Protein AF-A0A0C3NFS6-F1 (afdb_monomer_lite)

Sequence (169 aa):
MGQKWPWLKRYQHAWPVEAFAKAWLEEQRRGCRTWQQHIRRQVPRSSSKTRAQTRSHIETDPKHGVPQHTSSTRDEATRSVAPTPVRETQPAQASPDKALKSVRRFLASLEPPMEDITSIFIQGGVCNTACLKALIAMTERQQRSVLERLPLTVFQVQLICNALEEHRE

Structure (mmCIF, N/CA/C/O backbone):
data_AF-A0A0C3NFS6-F1
#
_entry.id   AF-A0A0C3NFS6-F1
#
loop_
_atom_site.group_PDB
_atom_site.id
_atom_site.type_symbol
_atom_site.label_atom_id
_atom_site.label_alt_id
_atom_site.label_comp_id
_atom_site.label_asym_id
_atom_site.label_entity_id
_atom_site.label_seq_id
_atom_site.pdbx_PDB_ins_code
_atom_site.Cartn_x
_atom_site.Cartn_y
_atom_site.Cartn_z
_atom_site.occupancy
_atom_site.B_iso_or_equiv
_atom_site.auth_seq_id
_atom_site.auth_comp_id
_atom_site.auth_asym_id
_atom_site.auth_atom_id
_atom_site.pdbx_PDB_model_num
ATOM 1 N N . MET A 1 1 ? -6.817 -5.699 50.901 1.00 43.06 1 MET A N 1
ATOM 2 C CA . MET A 1 1 ? -7.260 -4.290 50.809 1.00 43.06 1 MET A CA 1
ATOM 3 C C . MET A 1 1 ? -6.363 -3.575 49.806 1.00 43.06 1 MET A C 1
ATOM 5 O O . MET A 1 1 ? -5.210 -3.322 50.117 1.00 43.06 1 MET A O 1
ATOM 9 N N . GLY A 1 2 ? -6.831 -3.370 48.572 1.00 60.72 2 GLY A N 1
ATOM 10 C CA . GLY A 1 2 ? -6.004 -2.837 47.482 1.00 60.72 2 GLY A CA 1
ATOM 11 C C . GLY A 1 2 ? -5.976 -1.311 47.482 1.00 60.72 2 GLY A C 1
ATOM 12 O O . GLY A 1 2 ? -7.012 -0.679 47.268 1.00 60.72 2 GLY A O 1
ATOM 13 N N . GLN A 1 3 ? -4.803 -0.722 47.715 1.00 60.88 3 GLN A N 1
ATOM 14 C CA . GLN A 1 3 ? -4.593 0.714 47.545 1.00 60.88 3 GLN A CA 1
ATOM 15 C C . GLN A 1 3 ? -4.792 1.084 46.069 1.00 60.88 3 GLN A C 1
ATOM 17 O O . GLN A 1 3 ? -3.999 0.729 45.201 1.00 60.88 3 GLN A O 1
ATOM 22 N N . LYS A 1 4 ? -5.889 1.792 45.783 1.00 67.19 4 LYS A N 1
ATOM 23 C CA . LYS A 1 4 ? -6.147 2.407 44.479 1.00 67.19 4 LYS A CA 1
ATOM 24 C C . LYS A 1 4 ? -5.175 3.573 44.285 1.00 67.19 4 LYS A C 1
ATOM 26 O O . LYS A 1 4 ? -5.133 4.478 45.113 1.00 67.19 4 LYS A O 1
ATOM 31 N N . TRP A 1 5 ? -4.429 3.527 43.184 1.00 78.31 5 TRP A N 1
ATOM 32 C CA . TRP A 1 5 ? -3.420 4.486 42.728 1.00 78.31 5 TRP A CA 1
ATOM 33 C C . TRP A 1 5 ? -3.799 5.960 43.001 1.00 78.31 5 TRP A C 1
ATOM 35 O O . TRP A 1 5 ? -4.626 6.527 42.282 1.00 78.31 5 TRP A O 1
ATOM 45 N N . PRO A 1 6 ? -3.212 6.613 44.024 1.00 73.06 6 PRO A N 1
ATOM 46 C CA . PRO A 1 6 ? -3.638 7.945 44.463 1.00 73.06 6 PRO A CA 1
ATOM 47 C C . PRO A 1 6 ? -3.339 9.051 43.441 1.00 73.06 6 PRO A C 1
ATOM 49 O O . PRO A 1 6 ? -4.033 10.066 43.414 1.00 73.06 6 PRO A O 1
ATOM 52 N N . TRP A 1 7 ? -2.368 8.845 42.548 1.00 76.19 7 TRP A N 1
ATOM 53 C CA . TRP A 1 7 ? -2.048 9.786 41.472 1.00 76.19 7 TRP A CA 1
ATOM 54 C C . TRP A 1 7 ? -3.095 9.797 40.348 1.00 76.19 7 TRP A C 1
ATOM 56 O O . TRP A 1 7 ? -3.244 10.811 39.669 1.00 76.19 7 TRP A O 1
ATOM 66 N N . LEU A 1 8 ? -3.882 8.728 40.192 1.00 70.50 8 LEU A N 1
ATOM 67 C CA . LEU A 1 8 ? -4.895 8.619 39.138 1.00 70.50 8 LEU A CA 1
ATOM 68 C C . LEU A 1 8 ? -6.098 9.548 39.385 1.00 70.50 8 LEU A C 1
ATOM 70 O O . LEU A 1 8 ? -6.721 10.028 38.441 1.00 70.50 8 LEU A O 1
ATOM 74 N N . LYS A 1 9 ? -6.378 9.898 40.651 1.00 68.12 9 LYS A N 1
ATOM 75 C CA . LYS A 1 9 ? -7.435 10.861 41.011 1.00 68.12 9 LYS A CA 1
ATOM 76 C C . LYS A 1 9 ? -7.167 12.272 40.483 1.00 68.12 9 LYS A C 1
ATOM 78 O O . LYS A 1 9 ? -8.114 13.004 40.225 1.00 68.12 9 LYS A O 1
ATOM 83 N N . ARG A 1 10 ? -5.897 12.644 40.268 1.00 66.88 10 ARG A N 1
ATOM 84 C CA . ARG A 1 10 ? -5.540 13.944 39.670 1.00 66.88 10 ARG A CA 1
ATOM 85 C C . ARG A 1 10 ? -5.950 14.048 38.199 1.00 66.88 10 ARG A C 1
ATOM 87 O O . ARG A 1 10 ? -6.097 15.157 37.701 1.00 66.88 10 ARG A O 1
ATOM 94 N N . TYR A 1 11 ? -6.181 12.914 37.535 1.00 68.06 11 TYR A N 1
ATOM 95 C CA . TYR A 1 11 ? -6.569 12.856 36.127 1.00 68.06 11 TYR A CA 1
ATOM 96 C C . TYR A 1 11 ? -8.052 12.561 35.898 1.00 68.06 11 TYR A C 1
ATOM 98 O O . TYR A 1 11 ? -8.518 12.664 34.770 1.00 68.06 11 TYR A O 1
ATOM 106 N N . GLN A 1 12 ? -8.822 12.279 36.952 1.00 63.44 12 GLN A N 1
ATOM 107 C CA . GLN A 1 12 ? -10.257 11.983 36.848 1.00 63.44 12 GLN A CA 1
ATOM 108 C C . GLN A 1 12 ? -11.084 13.175 36.320 1.00 63.44 12 GLN A C 1
ATOM 110 O O . GLN A 1 12 ? -12.178 12.988 35.797 1.00 63.44 12 GLN A O 1
ATOM 115 N N . HIS A 1 13 ? -10.525 14.387 36.404 1.00 60.62 13 HIS A N 1
ATOM 116 C CA . HIS A 1 13 ? -11.054 15.615 35.804 1.00 60.62 13 HIS A CA 1
ATOM 117 C C . HIS A 1 13 ? -10.015 16.344 34.941 1.00 60.62 13 HIS A C 1
ATOM 119 O O . HIS A 1 13 ? -10.244 17.486 34.546 1.00 60.62 13 HIS A O 1
ATOM 125 N N . ALA A 1 14 ? -8.871 15.712 34.644 1.00 57.62 14 ALA A N 1
ATOM 126 C CA . ALA A 1 14 ? -7.921 16.282 33.702 1.00 57.62 14 ALA A CA 1
ATOM 127 C C . ALA A 1 14 ? -8.537 16.172 32.307 1.00 57.62 14 ALA A C 1
ATOM 129 O O . ALA A 1 14 ? -8.519 15.133 31.651 1.00 57.62 14 ALA A O 1
ATOM 130 N N . TRP A 1 15 ? -9.105 17.296 31.899 1.00 62.19 15 TRP A N 1
ATOM 131 C CA . TRP A 1 15 ? -9.704 17.589 30.610 1.00 62.19 15 TRP A CA 1
ATOM 132 C C . TRP A 1 15 ? -8.639 17.907 29.536 1.00 62.19 15 TRP A C 1
ATOM 134 O O . TRP A 1 15 ? -8.508 19.052 29.110 1.00 62.19 15 TRP A O 1
ATOM 144 N N . PRO A 1 16 ? -7.877 16.909 29.053 1.00 66.19 16 PRO A N 1
ATOM 145 C CA . PRO A 1 16 ? -7.508 16.936 27.638 1.00 66.19 16 PRO A CA 1
ATOM 146 C C . PRO A 1 16 ? -8.032 15.730 26.868 1.00 66.19 16 PRO A C 1
ATOM 148 O O . PRO A 1 16 ? -8.282 15.866 25.682 1.00 66.19 16 PRO A O 1
ATOM 151 N N . VAL A 1 17 ? -8.244 14.569 27.494 1.00 65.31 17 VAL A N 1
ATOM 152 C CA . VAL A 1 17 ? -8.528 13.338 26.731 1.00 65.31 17 VAL A CA 1
ATOM 153 C C . VAL A 1 17 ? -9.927 13.359 26.121 1.00 65.31 17 VAL A C 1
ATOM 155 O O . VAL A 1 17 ? -10.073 13.078 24.938 1.00 65.31 17 VAL A O 1
ATOM 158 N N . GLU A 1 18 ? -10.957 13.755 26.876 1.00 70.38 18 GLU A N 1
ATOM 159 C CA . GLU A 1 18 ? -12.315 13.850 26.322 1.00 70.38 18 GLU A CA 1
ATOM 160 C C . GLU A 1 18 ? -12.453 14.978 25.298 1.00 70.38 18 GLU A C 1
ATOM 162 O O . GLU A 1 18 ? -13.108 14.798 24.273 1.00 70.38 18 GLU A O 1
ATOM 167 N N . ALA A 1 19 ? -11.839 16.136 25.559 1.00 78.38 19 ALA A N 1
ATOM 168 C CA . ALA A 1 19 ? -11.853 17.266 24.635 1.00 78.38 19 ALA A CA 1
ATOM 169 C C . ALA A 1 19 ? -11.102 16.924 23.341 1.00 78.38 19 ALA A C 1
ATOM 171 O O . ALA A 1 19 ? -11.609 17.185 22.253 1.00 78.38 19 ALA A O 1
ATOM 172 N N . PHE A 1 20 ? -9.949 16.262 23.453 1.00 80.12 20 PHE A N 1
ATOM 173 C CA . PHE A 1 20 ? -9.175 15.776 22.317 1.00 80.12 20 PHE A CA 1
ATOM 174 C C . PHE A 1 20 ? -9.928 14.693 21.543 1.00 80.12 20 PHE A C 1
ATOM 176 O O . PHE A 1 20 ? -10.019 14.778 20.326 1.00 80.12 20 PHE A O 1
ATOM 183 N N . ALA A 1 21 ? -10.539 13.719 22.223 1.00 77.75 21 ALA A N 1
ATOM 184 C CA . ALA A 1 21 ? -11.334 12.678 21.573 1.00 77.75 21 ALA A CA 1
ATOM 185 C C . ALA A 1 21 ? -12.555 13.261 20.841 1.00 77.75 21 ALA A C 1
ATOM 187 O O . ALA A 1 21 ? -12.847 12.860 19.715 1.00 77.75 21 ALA A O 1
ATOM 188 N N . LYS A 1 22 ? -13.245 14.241 21.442 1.00 84.12 22 LYS A N 1
ATOM 189 C CA . LYS A 1 22 ? -14.360 14.959 20.803 1.00 84.12 22 LYS A CA 1
ATOM 190 C C . LYS A 1 22 ? -13.889 15.774 19.597 1.00 84.12 22 LYS A C 1
ATOM 192 O O . LYS A 1 22 ? -14.486 15.644 18.533 1.00 84.12 22 LYS A O 1
ATOM 197 N N . ALA A 1 23 ? -12.806 16.541 19.733 1.00 85.06 23 ALA A N 1
ATOM 198 C CA . ALA A 1 23 ? -12.227 17.321 18.637 1.00 85.06 23 ALA A CA 1
ATOM 199 C C . ALA A 1 23 ? -11.762 16.420 17.482 1.00 85.06 23 ALA A C 1
ATOM 201 O O . ALA A 1 23 ? -12.072 16.682 16.323 1.00 85.06 23 ALA A O 1
ATOM 202 N N . TRP A 1 24 ? -11.101 15.306 17.795 1.00 83.44 24 TRP A N 1
ATOM 203 C CA . TRP A 1 24 ? -10.663 14.324 16.808 1.00 83.44 24 TRP A CA 1
ATOM 204 C C . TRP A 1 24 ? -11.850 13.681 16.074 1.00 83.44 24 TRP A C 1
ATOM 206 O O . TRP A 1 24 ? -11.841 13.588 14.848 1.00 83.44 24 TRP A O 1
ATOM 216 N N . LEU A 1 25 ? -12.918 13.306 16.789 1.00 85.69 25 LEU A N 1
ATOM 217 C CA . LEU A 1 25 ? -14.145 12.786 16.173 1.00 85.69 25 LEU A CA 1
ATOM 218 C C . LEU A 1 25 ? -14.863 13.829 15.298 1.00 85.69 25 LEU A C 1
ATOM 220 O O . LEU A 1 25 ? -15.447 13.469 14.272 1.00 85.69 25 LEU A O 1
ATOM 224 N N . GLU A 1 26 ? -14.841 15.109 15.671 1.00 86.56 26 GLU A N 1
ATOM 225 C CA . GLU A 1 26 ? -15.383 16.189 14.839 1.00 86.56 26 GLU A CA 1
ATOM 226 C C . GLU A 1 26 ? -14.563 16.417 13.566 1.00 86.56 26 GLU A C 1
ATOM 228 O O . GLU A 1 26 ? -15.153 16.572 12.494 1.00 86.56 26 GLU A O 1
ATOM 233 N N . GLU A 1 27 ? -13.233 16.365 13.649 1.00 81.69 27 GLU A N 1
ATOM 234 C CA . GLU A 1 27 ? -12.325 16.461 12.499 1.00 81.69 27 GLU A CA 1
ATOM 235 C C . GLU A 1 27 ? -12.582 15.322 11.496 1.00 81.69 27 GLU A C 1
ATOM 237 O O . GLU A 1 27 ? -12.792 15.557 10.302 1.00 81.69 27 GLU A O 1
ATOM 242 N N . GLN A 1 28 ? -12.713 14.084 11.989 1.00 76.69 28 GLN A N 1
ATOM 243 C CA . GLN A 1 28 ? -13.059 12.920 11.161 1.00 76.69 28 GLN A CA 1
ATOM 244 C C . GLN A 1 28 ? -14.426 13.083 10.471 1.00 76.69 28 GLN A C 1
ATOM 246 O O . GLN A 1 28 ? -14.592 12.764 9.291 1.00 76.69 28 GLN A O 1
ATOM 251 N N . ARG A 1 29 ? -15.424 13.649 11.165 1.00 77.75 29 ARG A N 1
ATOM 252 C CA . ARG A 1 29 ? -16.743 13.933 10.568 1.00 77.75 29 ARG A CA 1
ATOM 253 C C . ARG A 1 29 ? -16.691 15.021 9.494 1.00 77.75 29 ARG A C 1
ATOM 255 O O . ARG A 1 29 ? -17.493 14.959 8.558 1.00 77.75 29 ARG A O 1
ATOM 262 N N . ARG A 1 30 ? -15.793 16.007 9.609 1.00 75.00 30 ARG A N 1
ATOM 263 C CA . ARG A 1 30 ? -15.601 17.055 8.591 1.00 75.00 30 ARG A CA 1
ATOM 264 C C . ARG A 1 30 ? -14.984 16.476 7.315 1.00 75.00 30 ARG A C 1
ATOM 266 O O . ARG A 1 30 ? -15.513 16.746 6.237 1.00 75.00 30 ARG A O 1
ATOM 273 N N . GLY A 1 31 ? -13.974 15.610 7.437 1.00 62.91 31 GLY A N 1
ATOM 274 C CA . GLY A 1 31 ? -13.336 14.933 6.298 1.00 62.91 31 GLY A CA 1
ATOM 275 C C . GLY A 1 31 ? -14.261 13.975 5.529 1.00 62.91 31 GLY A C 1
ATOM 276 O O . GLY A 1 31 ? -14.245 13.930 4.299 1.00 62.91 31 GLY A O 1
ATOM 277 N N . CYS A 1 32 ? -15.155 13.261 6.220 1.00 57.22 32 CYS A N 1
ATOM 278 C CA . CYS A 1 32 ? -16.088 12.338 5.560 1.00 57.22 32 CYS A CA 1
ATOM 279 C C . CYS A 1 32 ? -17.161 13.040 4.704 1.00 57.22 32 CYS A C 1
ATOM 281 O O . CYS A 1 32 ? -17.622 12.472 3.709 1.00 57.22 32 CYS A O 1
ATOM 283 N N . ARG A 1 33 ? -17.568 14.275 5.041 1.00 58.66 33 ARG A N 1
ATOM 284 C CA . ARG A 1 33 ? -18.580 15.009 4.253 1.00 58.66 33 ARG A CA 1
ATOM 285 C C . ARG A 1 33 ? -18.039 15.474 2.905 1.00 58.66 33 ARG A C 1
ATOM 287 O O . ARG A 1 33 ? -18.767 15.419 1.915 1.00 58.66 33 ARG A O 1
ATOM 294 N N . THR A 1 34 ? -16.781 15.904 2.846 1.00 59.16 34 THR A N 1
ATOM 295 C CA . THR A 1 34 ? -16.132 16.316 1.593 1.00 59.16 34 THR A CA 1
ATOM 296 C C . THR A 1 34 ? -15.850 15.118 0.688 1.00 59.16 34 THR A C 1
ATOM 298 O O . THR A 1 34 ? -16.079 15.206 -0.519 1.00 59.16 34 THR A O 1
ATOM 301 N N . TRP A 1 35 ? -15.473 13.966 1.249 1.00 55.56 35 TRP A N 1
ATOM 302 C CA . TRP A 1 35 ? -15.217 12.759 0.455 1.00 55.56 35 TRP A CA 1
ATOM 303 C C . TRP A 1 35 ? -16.496 12.154 -0.158 1.00 55.56 35 TRP A C 1
ATOM 305 O O . TRP A 1 35 ? -16.527 11.843 -1.351 1.00 55.56 35 TRP A O 1
ATOM 315 N N . GLN A 1 36 ? -17.610 12.098 0.590 1.00 59.69 36 GLN A N 1
ATOM 316 C CA . GLN A 1 36 ? -18.906 11.652 0.044 1.00 59.69 36 GLN A CA 1
ATOM 317 C C . GLN A 1 36 ? -19.438 12.566 -1.074 1.00 59.69 36 GLN A C 1
ATOM 319 O O . GLN A 1 36 ? -20.083 12.086 -2.012 1.00 59.69 36 GLN A O 1
ATOM 324 N N . GLN A 1 37 ? -19.160 13.874 -1.017 1.00 62.25 37 GLN A N 1
ATOM 325 C CA . GLN A 1 37 ? -19.502 14.792 -2.108 1.00 62.25 37 GLN A CA 1
ATOM 326 C C . GLN A 1 37 ? -18.659 14.539 -3.364 1.00 62.25 37 GLN A C 1
ATOM 328 O O . GLN A 1 37 ? -19.182 14.661 -4.474 1.00 62.25 37 GLN A O 1
ATOM 333 N N . HIS A 1 38 ? -17.394 14.139 -3.210 1.00 56.88 38 HIS A N 1
ATOM 334 C CA . HIS A 1 38 ? -16.525 13.817 -4.340 1.00 56.88 38 HIS A CA 1
ATOM 335 C C . HIS A 1 38 ? -16.956 12.531 -5.059 1.00 56.88 38 HIS A C 1
ATOM 337 O O . HIS A 1 38 ? -17.022 12.521 -6.289 1.00 56.88 38 HIS A O 1
ATOM 343 N N . ILE A 1 39 ? -17.358 11.491 -4.315 1.00 58.16 39 ILE A N 1
ATOM 344 C CA . ILE A 1 39 ? -17.919 10.261 -4.905 1.00 58.16 39 ILE A CA 1
ATOM 345 C C . ILE A 1 39 ? -19.236 10.547 -5.630 1.00 58.16 39 ILE A C 1
ATOM 347 O O . ILE A 1 39 ? -19.428 10.112 -6.765 1.00 58.16 39 ILE A O 1
ATOM 351 N N . ARG A 1 40 ? -20.143 11.332 -5.030 1.00 58.19 40 ARG A N 1
ATOM 352 C CA . ARG A 1 40 ? -21.424 11.675 -5.674 1.00 58.19 40 ARG A CA 1
ATOM 353 C C . ARG A 1 40 ? -21.271 12.482 -6.964 1.00 58.19 40 ARG A C 1
ATOM 355 O O . ARG A 1 40 ? -22.173 12.432 -7.793 1.00 58.19 40 ARG A O 1
ATOM 362 N N . ARG A 1 41 ? -20.167 13.214 -7.148 1.00 56.34 41 ARG A N 1
ATOM 363 C CA . ARG A 1 41 ? -19.886 13.945 -8.395 1.00 56.34 41 ARG A CA 1
ATOM 364 C C . ARG A 1 41 ? -19.355 13.054 -9.520 1.00 56.34 41 ARG A C 1
ATOM 366 O O . ARG A 1 41 ? -19.468 13.455 -10.672 1.00 56.34 41 ARG A O 1
ATOM 373 N N . GLN A 1 42 ? -18.806 11.879 -9.209 1.00 52.84 42 GLN A N 1
ATOM 374 C CA . GLN A 1 42 ? -18.239 10.973 -10.214 1.00 52.84 42 GLN A CA 1
ATOM 375 C C . GLN A 1 42 ? -19.155 9.824 -10.631 1.00 52.84 42 GLN A C 1
ATOM 377 O O . GLN A 1 42 ? -18.843 9.144 -11.602 1.00 52.84 42 GLN A O 1
ATOM 382 N N . VAL A 1 43 ? -20.300 9.621 -9.976 1.00 50.19 43 VAL A N 1
ATOM 383 C CA . VAL A 1 43 ? -21.339 8.760 -10.549 1.00 50.19 43 VAL A CA 1
ATOM 384 C C . VAL A 1 43 ? -22.046 9.582 -11.629 1.00 50.19 43 VAL A C 1
ATOM 386 O O . VAL A 1 43 ? -22.762 10.524 -11.272 1.00 50.19 43 VAL A O 1
ATOM 389 N N . PRO A 1 44 ? -21.875 9.289 -12.935 1.00 55.06 44 PRO A N 1
ATOM 390 C CA . PRO A 1 44 ? -22.728 9.880 -13.947 1.00 55.06 44 PRO A CA 1
ATOM 391 C C . PRO A 1 44 ? -24.156 9.521 -13.561 1.00 55.06 44 PRO A C 1
ATOM 393 O O . PRO A 1 44 ? -24.538 8.352 -13.557 1.00 55.06 44 PRO A O 1
ATOM 396 N N . ARG A 1 45 ? -24.926 10.538 -13.161 1.00 52.84 45 ARG A N 1
ATOM 397 C CA . ARG A 1 45 ? -26.374 10.443 -13.021 1.00 52.84 45 ARG A CA 1
ATOM 398 C C . ARG A 1 45 ? -26.867 9.863 -14.338 1.00 52.84 45 ARG A C 1
ATOM 400 O O . ARG A 1 45 ? -26.918 10.578 -15.338 1.00 52.84 45 ARG A O 1
ATOM 407 N N . SER A 1 46 ? -27.188 8.570 -14.340 1.00 58.31 46 SER A N 1
ATOM 408 C CA . SER A 1 46 ? -28.006 7.984 -15.381 1.00 58.31 46 SER A CA 1
ATOM 409 C C . SER A 1 46 ? -29.243 8.865 -15.429 1.00 58.31 46 SER A C 1
ATOM 411 O O . SER A 1 46 ? -29.973 9.032 -14.450 1.00 58.31 46 SER A O 1
ATOM 413 N N . SER A 1 47 ? -29.365 9.589 -16.533 1.00 57.94 47 SER A N 1
ATOM 414 C CA . SER A 1 47 ? -30.464 10.498 -16.774 1.00 57.94 47 SER A CA 1
ATOM 415 C C . SER A 1 47 ? -31.695 9.638 -17.009 1.00 57.94 47 SER A C 1
ATOM 417 O O . SER A 1 47 ? -32.094 9.372 -18.139 1.00 57.94 47 SER A O 1
ATOM 419 N N . SER A 1 48 ? -32.304 9.180 -15.917 1.00 55.78 48 SER A N 1
ATOM 420 C CA . SER A 1 48 ? -33.679 8.714 -15.913 1.00 55.78 48 SER A CA 1
ATOM 421 C C . SER A 1 48 ? -34.533 9.914 -16.303 1.00 55.78 48 SER A C 1
ATOM 423 O O . SER A 1 48 ? -34.947 10.718 -15.469 1.00 55.78 48 SER A O 1
ATOM 425 N N . LYS A 1 49 ? -34.719 10.075 -17.615 1.00 52.09 49 LYS A N 1
ATOM 426 C CA . LYS A 1 49 ? -35.718 10.936 -18.237 1.00 52.09 49 LYS A CA 1
ATOM 427 C C . LYS A 1 49 ? -37.096 10.407 -17.844 1.00 52.09 49 LYS A C 1
ATOM 429 O O . LYS A 1 49 ? -37.792 9.804 -18.652 1.00 52.09 49 LYS A O 1
ATOM 434 N N . THR A 1 50 ? -37.514 10.661 -16.611 1.00 52.84 50 THR A N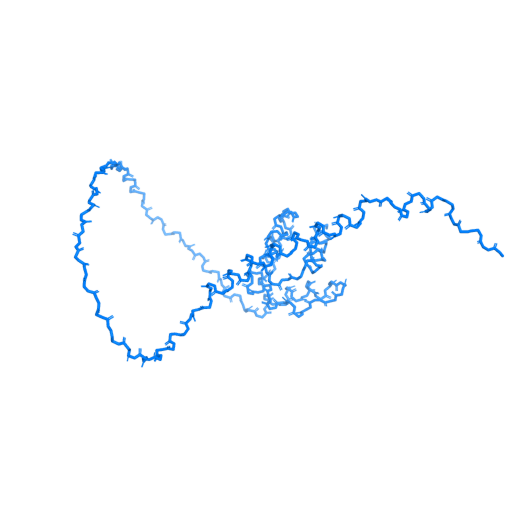 1
ATOM 435 C CA . THR A 1 50 ? -38.935 10.659 -16.278 1.00 52.84 50 THR A CA 1
ATOM 436 C C . THR A 1 50 ? -39.466 12.017 -16.705 1.00 52.84 50 THR A C 1
ATOM 438 O O . THR A 1 50 ? -39.360 13.018 -16.002 1.00 52.84 50 THR A O 1
ATOM 441 N N . ARG A 1 51 ? -39.951 12.043 -17.946 1.00 50.66 51 ARG A N 1
ATOM 442 C CA . ARG A 1 51 ? -40.677 13.136 -18.589 1.00 50.66 51 ARG A CA 1
ATOM 443 C C . ARG A 1 51 ? -41.975 13.390 -17.811 1.00 50.66 51 ARG A C 1
ATOM 445 O O . ARG A 1 51 ? -43.023 12.886 -18.188 1.00 50.66 51 ARG A O 1
ATOM 452 N N . ALA A 1 52 ? -41.901 14.149 -16.720 1.00 50.44 52 ALA A N 1
ATOM 453 C CA . ALA A 1 52 ? -43.063 14.779 -16.104 1.00 50.44 52 ALA A CA 1
ATOM 454 C C . ALA A 1 52 ? -43.189 16.187 -16.691 1.00 50.44 52 ALA A C 1
ATOM 456 O O . ALA A 1 52 ? -42.437 17.107 -16.378 1.00 50.44 52 ALA A O 1
ATOM 457 N N . GLN A 1 53 ? -44.096 16.286 -17.650 1.00 56.00 53 GLN A N 1
ATOM 458 C CA . GLN A 1 53 ? -44.457 17.486 -18.374 1.00 56.00 53 GLN A CA 1
ATOM 459 C C . GLN A 1 53 ? -45.443 18.271 -17.503 1.00 56.00 53 GLN A C 1
ATOM 461 O O . GLN A 1 53 ? -46.625 17.945 -17.483 1.00 56.00 53 GLN A O 1
ATOM 466 N N . THR A 1 54 ? -44.968 19.298 -16.795 1.00 55.16 54 THR A N 1
ATOM 467 C CA . THR A 1 54 ? -45.852 20.280 -16.151 1.00 55.16 54 THR A CA 1
ATOM 468 C C . THR A 1 54 ? -45.476 21.678 -16.613 1.00 55.16 54 THR A C 1
ATOM 470 O O . THR A 1 54 ? -44.314 22.068 -16.671 1.00 55.16 54 THR A O 1
ATOM 473 N N . ARG A 1 55 ? -46.521 22.370 -17.045 1.00 56.03 55 ARG A N 1
ATOM 474 C CA . ARG A 1 55 ? -46.591 23.518 -17.935 1.00 56.03 55 ARG A CA 1
ATOM 475 C C . ARG A 1 55 ? -46.911 24.758 -17.099 1.00 56.03 55 ARG A C 1
ATOM 477 O O . ARG A 1 55 ? -47.966 24.774 -16.482 1.00 56.03 55 ARG A O 1
ATOM 484 N N . SER A 1 56 ? -46.046 25.768 -17.131 1.00 59.12 56 SER A N 1
ATOM 485 C CA . SER A 1 56 ? -46.339 27.194 -16.861 1.00 59.12 56 SER A CA 1
ATOM 486 C C . SER A 1 56 ? -45.013 27.952 -17.014 1.00 59.12 56 SER A C 1
ATOM 488 O O . SER A 1 56 ? -44.123 27.793 -16.187 1.00 59.12 56 SER A O 1
ATOM 490 N N . HIS A 1 57 ? -44.697 28.557 -18.159 1.00 48.81 57 HIS A N 1
ATOM 491 C CA . HIS A 1 57 ? -45.199 29.860 -18.611 1.00 48.81 57 HIS A CA 1
ATOM 492 C C . HIS A 1 57 ? -45.159 30.909 -17.495 1.00 48.81 57 HIS A C 1
ATOM 494 O O . HIS A 1 57 ? -46.147 31.049 -16.789 1.00 48.81 57 HIS A O 1
ATOM 500 N N . ILE A 1 58 ? -44.031 31.613 -17.360 1.00 58.72 58 ILE A N 1
ATOM 501 C CA . ILE A 1 58 ? -43.965 33.069 -17.174 1.00 58.72 58 ILE A CA 1
ATOM 502 C C . ILE A 1 58 ? -42.706 33.539 -17.911 1.00 58.72 58 ILE A C 1
ATOM 504 O O . ILE A 1 58 ? -41.607 33.014 -17.738 1.00 58.72 58 ILE A O 1
ATOM 508 N N . GLU A 1 59 ? -42.962 34.490 -18.784 1.00 52.91 59 GLU A N 1
ATOM 509 C CA . GLU A 1 59 ? -42.098 35.232 -19.678 1.00 52.91 59 GLU A CA 1
ATOM 510 C C . GLU A 1 59 ? -41.618 36.484 -18.932 1.00 52.91 59 GLU A C 1
ATOM 512 O O . GLU A 1 59 ? -42.449 37.210 -18.391 1.00 52.91 59 GLU A O 1
ATOM 517 N N . THR A 1 60 ? -40.309 36.738 -18.888 1.00 54.94 60 THR A N 1
ATOM 518 C CA . THR A 1 60 ? -39.761 38.095 -18.745 1.00 54.94 60 THR A CA 1
ATOM 519 C C . THR A 1 60 ? -38.363 38.183 -19.364 1.00 54.94 60 THR A C 1
ATOM 521 O O . THR A 1 60 ? -37.505 37.321 -19.187 1.00 54.94 60 THR A O 1
ATOM 524 N N . ASP A 1 61 ? -38.226 39.257 -20.132 1.00 53.03 61 ASP A N 1
ATOM 525 C CA . ASP A 1 61 ? -37.252 39.627 -21.163 1.00 53.03 61 ASP A CA 1
ATOM 526 C C . ASP A 1 61 ? -35.911 40.190 -20.594 1.00 53.03 61 ASP A C 1
ATOM 528 O O . ASP A 1 61 ? -35.749 40.244 -19.370 1.00 53.03 61 ASP A O 1
ATOM 532 N N . PRO A 1 62 ? -34.911 40.619 -21.407 1.00 63.91 62 PRO A N 1
ATOM 533 C CA . PRO A 1 62 ? -33.492 40.447 -21.116 1.00 63.91 62 PRO A CA 1
ATOM 534 C C . PRO A 1 62 ? -32.799 41.798 -20.858 1.00 63.91 62 PRO A C 1
ATOM 536 O O . PRO A 1 62 ? -33.182 42.832 -21.400 1.00 63.91 62 PRO A O 1
ATOM 539 N N . LYS A 1 63 ? -31.697 41.831 -20.101 1.00 54.91 63 LYS A N 1
ATOM 540 C CA . LYS A 1 63 ? -30.786 42.991 -20.141 1.00 54.91 63 LYS A CA 1
ATOM 541 C C . LYS A 1 63 ? -29.317 42.585 -20.089 1.00 54.91 63 LYS A C 1
ATOM 543 O O . LYS A 1 63 ? -28.837 42.021 -19.117 1.00 54.91 63 LYS A O 1
ATOM 548 N N . HIS A 1 64 ? -28.678 42.900 -21.215 1.00 45.75 64 HIS A N 1
ATOM 549 C CA . HIS A 1 64 ? -27.308 43.347 -21.463 1.00 45.75 64 HIS A CA 1
ATOM 550 C C . HIS A 1 64 ? -26.242 43.223 -20.365 1.00 45.75 64 HIS A C 1
ATOM 552 O O . HIS A 1 64 ? -26.383 43.752 -19.267 1.00 45.75 64 HIS A O 1
ATOM 558 N N . GLY A 1 65 ? -25.084 42.696 -20.775 1.00 48.72 65 GLY A N 1
ATOM 559 C CA . GLY A 1 65 ? -23.816 42.852 -20.068 1.00 48.72 65 GLY A CA 1
ATOM 560 C C . GLY A 1 65 ? -22.648 42.192 -20.800 1.00 48.72 65 GLY A C 1
ATOM 561 O O . GLY A 1 65 ? -22.181 41.138 -20.390 1.00 48.72 65 GLY A O 1
ATOM 562 N N . VAL A 1 66 ? -22.202 42.805 -21.899 1.00 54.75 66 VAL A N 1
ATOM 563 C CA . VAL A 1 66 ? -20.900 42.550 -22.546 1.00 54.75 66 VAL A CA 1
ATOM 564 C C . VAL A 1 66 ? -19.787 43.080 -21.631 1.00 54.75 66 VAL A C 1
ATOM 566 O O . VAL A 1 66 ? -19.956 44.154 -21.053 1.00 54.75 66 VAL A O 1
ATOM 569 N N . PRO A 1 67 ? -18.645 42.382 -21.516 1.00 57.44 67 PRO A N 1
ATOM 570 C CA . PRO A 1 67 ? -17.382 43.083 -21.777 1.00 57.44 67 PRO A CA 1
ATOM 571 C C . PRO A 1 67 ? -16.454 42.326 -22.740 1.00 57.44 67 PRO A C 1
ATOM 573 O O . PRO A 1 67 ? -16.141 41.150 -22.562 1.00 57.44 67 PRO A O 1
ATOM 576 N N . GLN A 1 68 ? -16.005 43.069 -23.751 1.00 51.69 68 GLN A N 1
ATOM 577 C CA . GLN A 1 68 ? -14.835 42.815 -24.590 1.00 51.69 68 GLN A CA 1
ATOM 578 C C . GLN A 1 68 ? -13.540 43.258 -23.873 1.00 51.69 68 GLN A C 1
ATOM 580 O O . GLN A 1 68 ? -13.615 43.938 -22.852 1.00 51.69 68 GLN A O 1
ATOM 585 N N . HIS A 1 69 ? -12.399 42.980 -24.528 1.00 43.06 69 HIS A N 1
ATOM 586 C CA . HIS A 1 69 ? -11.016 43.463 -24.300 1.00 43.06 69 HIS A CA 1
ATOM 587 C C . HIS A 1 69 ? -10.148 42.565 -23.387 1.00 43.06 69 HIS A C 1
ATOM 589 O O . HIS A 1 69 ? -10.600 42.139 -22.337 1.00 43.06 69 HIS A O 1
ATOM 595 N N . THR A 1 70 ? -8.897 42.193 -23.703 1.00 51.50 70 THR A N 1
ATOM 596 C CA . THR A 1 70 ? -7.932 42.657 -24.726 1.00 51.50 70 THR A CA 1
ATOM 597 C C . THR A 1 70 ? -6.741 41.682 -24.826 1.00 51.50 70 THR A C 1
ATOM 599 O O . THR A 1 70 ? -6.189 41.305 -23.803 1.00 51.50 70 THR A O 1
ATOM 602 N N . SER A 1 71 ? -6.379 41.321 -26.065 1.00 52.22 71 SER A N 1
ATOM 603 C CA . SER A 1 71 ? -5.035 41.239 -26.693 1.00 52.22 71 SER A CA 1
ATOM 604 C C . SER A 1 71 ? -3.763 40.725 -25.981 1.00 52.22 71 SER A C 1
ATOM 606 O O . SER A 1 71 ? -3.462 41.086 -24.853 1.00 52.22 71 SER A O 1
ATOM 608 N N . SER A 1 72 ? -2.905 40.141 -26.841 1.00 46.97 72 SER A N 1
ATOM 609 C CA . SER A 1 72 ? -1.425 40.093 -26.790 1.00 46.97 72 SER A CA 1
ATOM 610 C C . SER A 1 72 ? -0.815 39.033 -25.860 1.00 46.97 72 SER A C 1
ATOM 612 O O . SER A 1 72 ? -1.237 38.893 -24.726 1.00 46.97 72 SER A O 1
ATOM 614 N N . THR A 1 73 ? 0.166 38.215 -26.255 1.00 48.06 73 THR A N 1
ATOM 615 C CA . THR A 1 73 ? 1.263 38.469 -27.199 1.00 48.06 73 THR A CA 1
ATOM 616 C C . THR A 1 73 ? 1.728 37.158 -27.838 1.00 48.06 73 THR A C 1
ATOM 618 O O . THR A 1 73 ? 1.744 36.100 -27.211 1.00 48.06 73 THR A O 1
ATOM 621 N N . ARG A 1 74 ? 2.096 37.265 -29.111 1.00 53.75 74 ARG A N 1
ATOM 622 C CA . ARG A 1 74 ? 2.749 36.269 -29.954 1.00 53.75 74 ARG A CA 1
ATOM 623 C C . ARG A 1 74 ? 4.259 36.509 -29.886 1.00 53.75 74 ARG A C 1
ATOM 625 O O . ARG A 1 74 ? 4.671 37.606 -30.226 1.00 53.75 74 ARG A O 1
ATOM 632 N N . ASP A 1 75 ? 5.023 35.485 -29.523 1.00 53.38 75 ASP A N 1
ATOM 633 C CA . ASP A 1 75 ? 6.449 35.292 -29.837 1.00 53.38 75 ASP A CA 1
ATOM 634 C C . ASP A 1 75 ? 6.614 33.763 -29.948 1.00 53.38 75 ASP A C 1
ATOM 636 O O . ASP A 1 75 ? 6.432 33.041 -28.973 1.00 53.38 75 ASP A O 1
ATOM 640 N N . GLU A 1 76 ? 6.638 33.135 -31.125 1.00 54.69 76 GLU A N 1
ATOM 641 C CA . GLU A 1 76 ? 7.621 33.225 -32.214 1.00 54.69 76 GLU A CA 1
ATOM 642 C C . GLU A 1 76 ? 9.055 32.901 -31.754 1.00 54.69 76 GLU A C 1
ATOM 644 O O . GLU A 1 76 ? 9.921 33.757 -31.636 1.00 54.69 76 GLU A O 1
ATOM 649 N N . ALA A 1 77 ? 9.315 31.609 -31.542 1.00 53.47 77 ALA A N 1
ATOM 650 C CA . ALA A 1 77 ? 10.648 31.034 -31.694 1.00 53.47 77 ALA A CA 1
ATOM 651 C C . ALA A 1 77 ? 10.525 29.605 -32.239 1.00 53.47 77 ALA A C 1
ATOM 653 O O . ALA A 1 77 ? 10.600 28.606 -31.522 1.00 53.47 77 ALA A O 1
ATOM 654 N N . THR A 1 78 ? 10.320 29.525 -33.550 1.00 55.59 78 THR A N 1
ATOM 655 C CA . THR A 1 78 ? 10.388 28.308 -34.357 1.00 55.59 78 THR A CA 1
ATOM 656 C C . THR A 1 78 ? 11.827 27.784 -34.361 1.00 55.59 78 THR A C 1
ATOM 658 O O . THR A 1 78 ? 12.596 28.049 -35.281 1.00 55.59 78 THR A O 1
ATOM 661 N N . ARG A 1 79 ? 12.229 27.023 -33.336 1.00 55.03 79 ARG A N 1
ATOM 662 C CA . ARG A 1 79 ? 13.386 26.124 -33.458 1.00 55.03 79 ARG A CA 1
ATOM 663 C C . ARG A 1 79 ? 12.908 24.798 -34.027 1.00 55.03 79 ARG A C 1
ATOM 665 O O . ARG A 1 79 ? 12.559 23.870 -33.307 1.00 55.03 79 ARG A O 1
ATOM 672 N N . SER A 1 80 ? 12.914 24.757 -35.357 1.00 59.72 80 SER A N 1
ATOM 673 C CA . SER A 1 80 ? 12.906 23.547 -36.174 1.00 59.72 80 SER A CA 1
ATOM 674 C C . SER A 1 80 ? 14.159 22.721 -35.863 1.00 59.72 80 SER A C 1
ATOM 676 O O . SER A 1 80 ? 15.164 22.797 -36.565 1.00 59.72 80 SER A O 1
ATOM 678 N N . VAL A 1 81 ? 14.121 21.968 -34.765 1.00 63.59 81 VAL A N 1
ATOM 679 C CA . VAL A 1 81 ? 15.060 20.877 -34.509 1.00 63.59 81 VAL A CA 1
ATOM 680 C C . VAL A 1 81 ? 14.445 19.645 -35.152 1.00 63.59 81 VAL A C 1
ATOM 682 O O . VAL A 1 81 ? 13.322 19.264 -34.826 1.00 63.59 81 VAL A O 1
ATOM 685 N N . ALA A 1 82 ? 15.158 19.080 -36.123 1.00 61.25 82 ALA A N 1
ATOM 686 C CA . ALA A 1 82 ? 14.750 17.880 -36.833 1.00 61.25 82 ALA A CA 1
ATOM 687 C C . ALA A 1 82 ? 14.321 16.785 -35.834 1.00 61.25 82 ALA A C 1
ATOM 689 O O . ALA A 1 82 ? 15.049 16.540 -34.867 1.00 61.25 82 ALA A O 1
ATOM 690 N N . PRO A 1 83 ? 13.165 16.129 -36.039 1.00 60.47 83 PRO A N 1
ATOM 691 C CA . PRO A 1 83 ? 12.738 15.030 -35.194 1.00 60.47 83 PRO A CA 1
ATOM 692 C C . PRO A 1 83 ? 13.663 13.845 -35.461 1.00 60.47 83 PRO A C 1
ATOM 694 O O . PRO A 1 83 ? 13.475 13.080 -36.406 1.00 60.47 83 PRO A O 1
ATOM 697 N N . THR A 1 84 ? 14.697 13.700 -34.638 1.00 59.69 84 THR A N 1
ATOM 698 C CA . THR A 1 84 ? 15.410 12.436 -34.513 1.00 59.69 84 THR A CA 1
ATOM 699 C C . THR A 1 84 ? 14.367 11.409 -34.074 1.00 59.69 84 THR A C 1
ATOM 701 O O . THR A 1 84 ? 13.722 11.630 -33.045 1.00 59.69 84 THR A O 1
ATOM 704 N N . PRO A 1 85 ? 14.141 10.315 -34.823 1.00 62.06 85 PRO A N 1
ATOM 705 C CA . PRO A 1 85 ? 13.236 9.262 -34.400 1.00 62.06 85 PRO A CA 1
ATOM 706 C C . PRO A 1 85 ? 13.843 8.621 -33.155 1.00 62.06 85 PRO A C 1
ATOM 708 O O . PRO A 1 85 ? 14.709 7.749 -33.232 1.00 62.06 85 PRO A O 1
ATOM 711 N N . VAL A 1 86 ? 13.421 9.102 -31.987 1.00 64.38 86 VAL A N 1
ATOM 712 C CA . VAL A 1 86 ? 13.631 8.403 -30.731 1.00 64.38 86 VAL A CA 1
ATOM 713 C C . VAL A 1 86 ? 12.892 7.092 -30.929 1.00 64.38 86 VAL A C 1
ATOM 715 O O . VAL A 1 86 ? 11.664 7.066 -30.966 1.00 64.38 86 VAL A O 1
ATOM 718 N N . ARG A 1 87 ? 13.650 6.019 -31.182 1.00 55.12 87 ARG A N 1
ATOM 719 C CA . ARG A 1 87 ? 13.172 4.644 -31.083 1.00 55.12 87 ARG A CA 1
ATOM 720 C C . ARG A 1 87 ? 12.633 4.509 -29.669 1.00 55.12 87 ARG A C 1
ATOM 722 O O . ARG A 1 87 ? 13.375 4.238 -28.729 1.00 55.12 87 ARG A O 1
ATOM 729 N N . GLU A 1 88 ? 11.349 4.789 -29.530 1.00 58.03 88 GLU A N 1
ATOM 730 C CA . GLU A 1 88 ? 10.556 4.470 -28.370 1.00 58.03 88 GLU A CA 1
ATOM 731 C C . GLU A 1 88 ? 10.570 2.948 -28.327 1.00 58.03 88 GLU A C 1
ATOM 733 O O . GLU A 1 88 ? 9.859 2.269 -29.068 1.00 58.03 88 GLU A O 1
ATOM 738 N N . THR A 1 89 ? 11.551 2.418 -27.594 1.00 61.50 89 THR A N 1
ATOM 739 C CA . THR A 1 89 ? 11.726 0.997 -27.337 1.00 61.50 89 THR A CA 1
ATOM 740 C C . THR A 1 89 ? 10.445 0.548 -26.668 1.00 61.50 89 THR A C 1
ATOM 742 O O . THR A 1 89 ? 10.287 0.694 -25.458 1.00 61.50 89 THR A O 1
ATOM 745 N N . GLN A 1 90 ? 9.505 0.087 -27.492 1.00 52.97 90 GLN A N 1
ATOM 746 C CA . GLN A 1 90 ? 8.222 -0.434 -27.073 1.00 52.97 90 GLN A CA 1
ATOM 747 C C . GLN A 1 90 ? 8.534 -1.477 -26.000 1.00 52.97 90 GLN A C 1
ATOM 749 O O . GLN A 1 90 ? 9.218 -2.462 -26.306 1.00 52.97 90 GLN A O 1
ATOM 754 N N . PRO A 1 91 ? 8.152 -1.241 -24.733 1.00 60.19 91 PRO A N 1
ATOM 755 C CA . PRO A 1 91 ? 8.478 -2.166 -23.670 1.00 60.19 91 PRO A CA 1
ATOM 756 C C . PRO A 1 91 ? 7.802 -3.480 -24.033 1.00 60.19 91 PRO A C 1
ATOM 758 O O . PRO A 1 91 ? 6.576 -3.552 -24.123 1.00 60.19 91 PRO A O 1
ATOM 761 N N . ALA A 1 92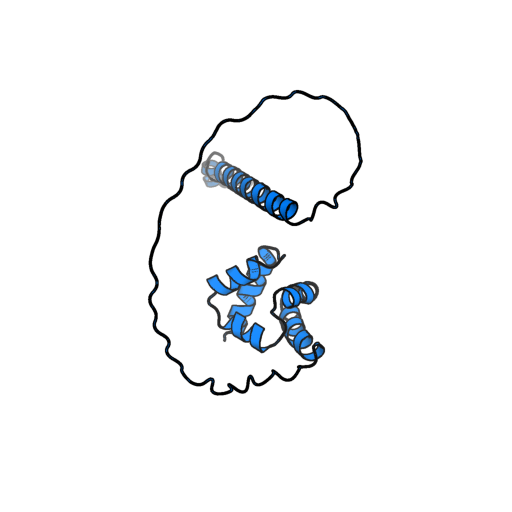 ? 8.631 -4.485 -24.329 1.00 62.94 92 ALA A N 1
ATOM 762 C CA . ALA A 1 92 ? 8.204 -5.839 -24.624 1.00 62.94 92 ALA A CA 1
ATOM 763 C C . ALA A 1 92 ? 7.103 -6.206 -23.630 1.00 62.94 92 ALA A C 1
ATOM 765 O O . ALA A 1 92 ? 7.324 -6.088 -22.423 1.00 62.94 92 ALA A O 1
ATOM 766 N N . GLN A 1 93 ? 5.917 -6.557 -24.140 1.00 61.69 93 GLN A N 1
ATOM 767 C CA . GLN A 1 93 ? 4.745 -6.871 -23.331 1.00 61.69 93 GLN A CA 1
ATOM 768 C C . GLN A 1 93 ? 5.088 -8.024 -22.387 1.00 61.69 93 GLN A C 1
ATOM 770 O O . GLN A 1 93 ? 4.989 -9.203 -22.726 1.00 61.69 93 GLN A O 1
ATOM 775 N N . ALA A 1 94 ? 5.566 -7.671 -21.198 1.00 59.50 94 ALA A N 1
ATOM 776 C CA . ALA A 1 94 ? 5.848 -8.614 -20.147 1.00 59.50 94 ALA A CA 1
ATOM 777 C C . ALA A 1 94 ? 4.510 -9.250 -19.786 1.00 59.50 94 ALA A C 1
ATOM 779 O O . ALA A 1 94 ? 3.560 -8.546 -19.443 1.00 59.50 94 ALA A O 1
ATOM 780 N N . SER A 1 95 ? 4.445 -10.576 -19.917 1.00 72.62 95 SER A N 1
ATOM 781 C CA . SER A 1 95 ? 3.278 -11.372 -19.541 1.00 72.62 95 SER A CA 1
ATOM 782 C C . SER A 1 95 ? 2.739 -10.873 -18.191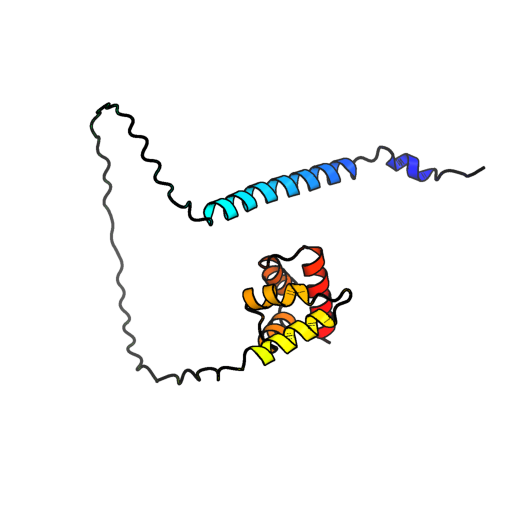 1.00 72.62 95 SER A C 1
ATOM 784 O O . SER A 1 95 ? 3.506 -10.836 -17.216 1.00 72.62 95 SER A O 1
ATOM 786 N N . PRO A 1 96 ? 1.456 -10.465 -18.132 1.00 72.81 96 PRO A N 1
ATOM 787 C CA . PRO A 1 96 ? 0.868 -9.853 -16.944 1.00 72.81 96 PRO A CA 1
ATOM 788 C C . PRO A 1 96 ? 1.036 -10.751 -15.713 1.00 72.81 96 PRO A C 1
ATOM 790 O O . PRO A 1 96 ? 1.295 -10.258 -14.620 1.00 72.81 96 PRO A O 1
ATOM 793 N N . ASP A 1 97 ? 1.051 -12.072 -15.901 1.00 82.25 97 ASP A N 1
ATOM 794 C CA . ASP A 1 97 ? 1.203 -13.060 -14.831 1.00 82.25 97 ASP A CA 1
ATOM 795 C C . ASP A 1 97 ? 2.517 -12.952 -14.056 1.00 82.25 97 ASP A C 1
ATOM 797 O O . ASP A 1 97 ? 2.558 -13.232 -12.857 1.00 82.25 97 ASP A O 1
ATOM 801 N N . LYS A 1 98 ? 3.619 -12.557 -14.708 1.00 80.25 98 LYS A N 1
ATOM 802 C CA . LYS A 1 98 ? 4.905 -12.391 -14.009 1.00 80.25 98 LYS A CA 1
ATOM 803 C C . LYS A 1 98 ? 4.885 -11.175 -13.093 1.00 80.25 98 LYS A C 1
ATOM 805 O O . LYS A 1 98 ? 5.437 -11.228 -11.997 1.00 80.25 98 LYS A O 1
ATOM 810 N N . ALA A 1 99 ? 4.235 -10.110 -13.547 1.00 73.75 99 ALA A N 1
ATOM 811 C CA . ALA A 1 99 ? 4.125 -8.850 -12.836 1.00 73.75 99 ALA A CA 1
ATOM 812 C C . ALA A 1 99 ? 3.330 -9.052 -11.525 1.00 73.75 99 ALA A C 1
ATOM 814 O O . ALA A 1 99 ? 3.816 -8.744 -10.432 1.00 73.75 99 ALA A O 1
ATOM 815 N N . LEU A 1 100 ? 2.191 -9.750 -11.629 1.00 88.12 100 LEU A N 1
ATOM 816 C CA . LEU A 1 100 ? 1.330 -10.130 -10.504 1.00 88.12 100 LEU A CA 1
ATOM 817 C C . LEU A 1 100 ? 2.070 -10.914 -9.414 1.00 88.12 100 LEU A C 1
ATOM 819 O O . LEU A 1 100 ? 1.876 -10.666 -8.225 1.00 88.12 100 LEU A O 1
ATOM 823 N N . LYS A 1 101 ? 2.936 -11.855 -9.809 1.00 93.69 101 LYS A N 1
ATOM 824 C CA . LYS A 1 101 ? 3.643 -12.735 -8.867 1.00 93.69 101 LYS A CA 1
ATOM 825 C C . LYS A 1 101 ? 4.559 -11.972 -7.914 1.00 93.69 101 LYS A C 1
ATOM 827 O O . LYS A 1 101 ? 4.656 -12.362 -6.756 1.00 93.69 101 LYS A O 1
ATOM 832 N N . SER A 1 102 ? 5.222 -10.905 -8.366 1.00 93.06 102 SER A N 1
ATOM 833 C CA . SER A 1 102 ? 6.112 -10.123 -7.496 1.00 93.06 102 SER A CA 1
ATOM 834 C C . SER A 1 102 ? 5.344 -9.352 -6.431 1.00 93.06 102 SER A C 1
ATOM 836 O O . SER A 1 102 ? 5.702 -9.428 -5.260 1.00 93.06 102 SER A O 1
ATOM 838 N N . VAL A 1 103 ? 4.282 -8.648 -6.828 1.00 95.50 103 VAL A N 1
ATOM 839 C CA . VAL A 1 103 ? 3.460 -7.855 -5.902 1.00 95.50 103 VAL A CA 1
ATOM 840 C C . VAL A 1 103 ? 2.762 -8.772 -4.905 1.00 95.50 103 VAL A C 1
ATOM 842 O O . VAL A 1 103 ? 2.829 -8.539 -3.704 1.00 95.50 103 VAL A O 1
ATOM 845 N N . ARG A 1 104 ? 2.182 -9.876 -5.389 1.00 96.50 104 ARG A N 1
ATOM 846 C CA . ARG A 1 104 ? 1.547 -10.874 -4.527 1.00 96.50 104 ARG A CA 1
ATOM 847 C C . ARG A 1 104 ? 2.531 -11.476 -3.528 1.00 96.50 104 ARG A C 1
ATOM 849 O O . ARG A 1 104 ? 2.188 -11.616 -2.365 1.00 96.50 104 ARG A O 1
ATOM 856 N N . ARG A 1 105 ? 3.756 -11.801 -3.959 1.00 96.81 105 ARG A N 1
ATOM 857 C CA . ARG A 1 105 ? 4.798 -12.339 -3.071 1.00 96.81 105 ARG A CA 1
ATOM 858 C C . ARG A 1 105 ? 5.200 -11.347 -1.978 1.00 96.81 105 ARG A C 1
ATOM 860 O O . ARG A 1 105 ? 5.386 -11.779 -0.852 1.00 96.81 105 ARG A O 1
ATOM 867 N N . PHE A 1 106 ? 5.320 -10.060 -2.306 1.00 96.81 106 PHE A N 1
ATOM 868 C CA . PHE A 1 106 ? 5.585 -9.005 -1.322 1.00 96.81 106 PHE A CA 1
ATOM 869 C C . PHE A 1 106 ? 4.432 -8.863 -0.317 1.00 96.81 106 PHE A C 1
ATOM 871 O O . PHE A 1 106 ? 4.652 -8.804 0.883 1.00 96.81 106 PHE A O 1
ATOM 878 N N . LEU A 1 107 ? 3.184 -8.869 -0.786 1.00 97.12 107 LEU A N 1
ATOM 879 C CA . LEU A 1 107 ? 2.024 -8.769 0.103 1.00 97.12 107 LEU A CA 1
ATOM 880 C C . LEU A 1 107 ? 1.816 -10.028 0.961 1.00 97.12 107 LEU A C 1
ATOM 882 O O . LEU A 1 107 ? 1.297 -9.937 2.071 1.00 97.12 107 LEU A O 1
ATOM 886 N N . ALA A 1 108 ? 2.229 -11.193 0.461 1.00 97.62 108 ALA A N 1
ATOM 887 C CA . ALA A 1 108 ? 2.213 -12.456 1.193 1.00 97.62 108 ALA A CA 1
ATOM 888 C C . ALA A 1 108 ? 3.297 -12.541 2.278 1.00 97.62 108 ALA A C 1
ATOM 890 O O . ALA A 1 108 ? 3.149 -13.336 3.200 1.00 97.62 108 ALA A O 1
ATOM 891 N N . SER A 1 109 ? 4.382 -11.761 2.173 1.00 97.25 109 SER A N 1
ATOM 892 C CA . SER A 1 109 ? 5.421 -11.704 3.210 1.00 97.25 109 SER A CA 1
ATOM 893 C C . SER A 1 109 ? 5.091 -10.749 4.357 1.00 97.25 109 SER A C 1
ATOM 895 O O . SER A 1 109 ? 5.844 -10.703 5.322 1.00 97.25 109 SER A O 1
ATOM 897 N N . LEU A 1 110 ? 3.994 -9.992 4.265 1.00 97.12 110 LEU A N 1
ATOM 898 C CA . LEU A 1 110 ? 3.507 -9.160 5.364 1.00 97.12 110 LEU A CA 1
ATOM 899 C C . LEU A 1 110 ? 2.870 -10.028 6.456 1.00 97.12 110 LEU A C 1
ATOM 901 O O . LEU A 1 110 ? 2.244 -11.046 6.162 1.00 97.12 110 LEU A O 1
ATOM 905 N N . GLU A 1 111 ? 2.966 -9.590 7.711 1.00 95.44 111 GLU A N 1
ATOM 906 C CA . GLU A 1 111 ? 2.244 -10.181 8.841 1.00 95.44 111 GLU A CA 1
ATOM 907 C C . GLU A 1 111 ? 1.263 -9.145 9.424 1.00 95.44 111 GLU A C 1
ATOM 909 O O . GLU A 1 111 ? 1.691 -8.197 10.086 1.00 95.44 111 GLU A O 1
ATOM 914 N N . PRO A 1 112 ? -0.061 -9.276 9.191 1.00 96.06 112 PRO A N 1
ATOM 915 C CA . PRO A 1 112 ? -0.755 -10.376 8.507 1.00 96.06 112 PRO A CA 1
ATOM 916 C C . PRO A 1 112 ? -0.603 -10.352 6.971 1.00 96.06 112 PRO A C 1
ATOM 918 O O . PRO A 1 112 ? -0.426 -9.274 6.400 1.00 96.06 112 PRO A O 1
ATOM 921 N N . PRO A 1 113 ? -0.740 -11.509 6.287 1.00 97.44 113 PRO A N 1
ATOM 922 C CA . PRO A 1 113 ? -0.643 -11.577 4.833 1.00 97.44 113 PRO A CA 1
ATOM 923 C C . PRO A 1 113 ? -1.797 -10.819 4.177 1.00 97.44 113 PRO A C 1
ATOM 925 O O . PRO A 1 113 ? -2.956 -10.947 4.571 1.00 97.44 113 PRO A O 1
ATOM 928 N N . MET A 1 114 ? -1.465 -10.043 3.149 1.00 97.06 114 MET A N 1
ATOM 929 C CA . MET A 1 114 ? -2.355 -9.066 2.515 1.00 97.06 114 MET A CA 1
ATOM 930 C C . MET A 1 114 ? -2.555 -9.342 1.016 1.00 97.06 114 MET A C 1
ATOM 932 O O . MET A 1 114 ? -2.593 -8.437 0.184 1.00 97.06 114 MET A O 1
ATOM 936 N N . GLU A 1 115 ? -2.619 -10.610 0.614 1.00 95.88 115 GLU A N 1
ATOM 937 C CA . GLU A 1 115 ? -2.708 -10.969 -0.809 1.00 95.88 115 GLU A CA 1
ATOM 938 C C . GLU A 1 115 ? -4.002 -10.483 -1.487 1.00 95.88 115 GLU A C 1
ATOM 940 O O . GLU A 1 115 ? -4.033 -10.291 -2.706 1.00 95.88 115 GLU A 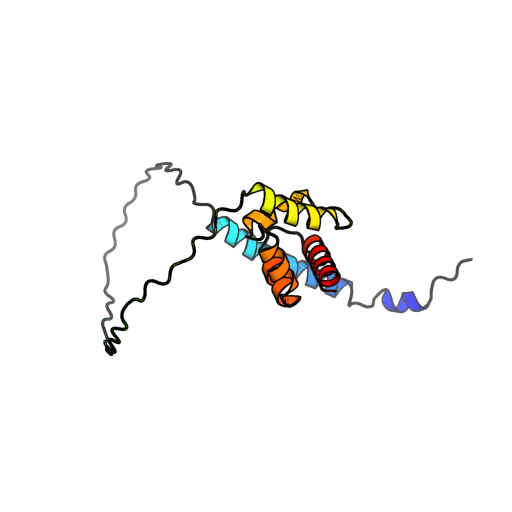O 1
ATOM 945 N N . ASP A 1 116 ? -5.064 -10.260 -0.718 1.00 96.75 116 ASP A N 1
ATOM 946 C CA . ASP A 1 116 ? -6.378 -9.806 -1.176 1.00 96.75 116 ASP A CA 1
ATOM 947 C C . ASP A 1 116 ? -6.339 -8.401 -1.803 1.00 96.75 116 ASP A C 1
ATOM 949 O O . ASP A 1 116 ? -7.017 -8.140 -2.803 1.00 96.75 116 ASP A O 1
ATOM 953 N N . ILE A 1 117 ? -5.463 -7.522 -1.308 1.00 97.06 117 ILE A N 1
ATOM 954 C CA . ILE A 1 117 ? -5.292 -6.161 -1.841 1.00 97.06 117 ILE A CA 1
ATOM 955 C C . ILE A 1 117 ? -4.382 -6.090 -3.079 1.00 97.06 117 ILE A C 1
ATOM 957 O O . ILE A 1 117 ? -4.164 -5.005 -3.623 1.00 97.06 117 ILE A O 1
ATOM 961 N N . THR A 1 118 ? -3.886 -7.225 -3.590 1.00 96.38 118 THR A N 1
ATOM 962 C CA . THR A 1 118 ? -3.042 -7.268 -4.802 1.00 96.38 118 THR A CA 1
ATOM 963 C C . THR A 1 118 ? -3.721 -6.569 -5.986 1.00 96.38 118 THR A C 1
ATOM 965 O O . THR A 1 118 ? -3.091 -5.795 -6.707 1.00 96.38 118 THR A O 1
ATOM 968 N N . SER A 1 119 ? -5.029 -6.791 -6.161 1.00 95.38 119 SER A N 1
ATOM 969 C CA . SER A 1 119 ? -5.832 -6.166 -7.226 1.00 95.38 119 SER A CA 1
ATOM 970 C C . SER A 1 119 ? -5.827 -4.635 -7.152 1.00 95.38 119 SER A C 1
ATOM 972 O O . SER A 1 119 ? -5.724 -3.969 -8.183 1.00 95.38 119 SER A O 1
ATOM 974 N N . ILE A 1 120 ? -5.853 -4.082 -5.937 1.00 96.69 120 ILE A N 1
ATOM 975 C CA . ILE A 1 120 ? -5.832 -2.641 -5.670 1.00 96.69 120 ILE A CA 1
ATOM 976 C C . ILE A 1 120 ? -4.486 -2.038 -6.087 1.00 96.69 120 ILE A C 1
ATOM 978 O O . ILE A 1 120 ? -4.453 -0.993 -6.733 1.00 96.69 120 ILE A O 1
ATOM 982 N N . PHE A 1 121 ? -3.376 -2.716 -5.785 1.00 95.75 121 PHE A N 1
ATOM 983 C CA . PHE A 1 121 ? -2.036 -2.279 -6.194 1.00 95.75 121 PHE A CA 1
ATOM 984 C C . PHE A 1 121 ? -1.891 -2.210 -7.715 1.00 95.75 121 PHE A C 1
ATOM 986 O O . PHE A 1 121 ? -1.371 -1.230 -8.249 1.00 95.75 121 PHE A O 1
ATOM 993 N N . ILE A 1 122 ? -2.413 -3.213 -8.422 1.00 94.00 122 ILE A N 1
ATOM 994 C CA . ILE A 1 122 ? -2.368 -3.267 -9.888 1.00 94.00 122 ILE A CA 1
ATOM 995 C C . ILE A 1 122 ? -3.212 -2.150 -10.499 1.00 94.00 122 ILE A C 1
ATOM 997 O O . ILE A 1 122 ? -2.751 -1.479 -11.420 1.00 94.00 122 ILE A O 1
ATOM 1001 N N . GLN A 1 123 ? -4.417 -1.916 -9.969 1.00 93.31 123 GLN A N 1
ATOM 1002 C CA . GLN A 1 123 ? -5.260 -0.788 -10.380 1.00 93.31 123 GLN A CA 1
ATOM 1003 C C . GLN A 1 123 ? -4.583 0.560 -10.095 1.00 93.31 123 GLN A C 1
ATOM 1005 O O . GLN A 1 123 ? -4.725 1.498 -10.875 1.00 93.31 123 GLN A O 1
ATOM 1010 N N . GLY A 1 124 ? -3.792 0.631 -9.022 1.00 94.38 124 GLY A N 1
ATOM 1011 C CA . GLY A 1 124 ? -2.933 1.758 -8.668 1.00 94.38 124 GLY A CA 1
ATOM 1012 C C . GLY A 1 124 ? -1.668 1.918 -9.517 1.00 94.38 124 GLY A C 1
ATOM 1013 O O . GLY A 1 124 ? -0.889 2.835 -9.268 1.00 94.38 124 GLY A O 1
ATOM 1014 N N . GLY A 1 125 ? -1.432 1.038 -10.496 1.00 94.38 125 GLY A N 1
ATOM 1015 C CA . GLY A 1 125 ? -0.253 1.069 -11.366 1.00 94.38 125 GLY A CA 1
ATOM 1016 C C . GLY A 1 125 ? 1.001 0.410 -10.780 1.00 94.38 125 GLY A C 1
ATOM 1017 O O . GLY A 1 125 ? 2.043 0.395 -11.434 1.00 94.38 125 GLY A O 1
ATOM 1018 N N . VAL A 1 126 ? 0.926 -0.185 -9.587 1.00 95.38 126 VAL A N 1
ATOM 1019 C CA . VAL A 1 126 ? 2.022 -0.955 -8.983 1.00 95.38 126 VAL A CA 1
ATOM 1020 C C . VAL A 1 126 ? 1.875 -2.412 -9.403 1.00 95.38 126 VAL A C 1
ATOM 1022 O O . VAL A 1 126 ? 1.355 -3.247 -8.669 1.00 95.38 126 VAL A O 1
ATOM 1025 N N . CYS A 1 127 ? 2.276 -2.712 -10.638 1.00 93.81 127 CYS A N 1
ATOM 1026 C CA . CYS A 1 127 ? 2.019 -4.018 -11.241 1.00 93.81 127 CYS A CA 1
ATOM 1027 C C . CYS A 1 127 ? 3.250 -4.920 -11.343 1.00 93.81 127 CYS A C 1
ATOM 1029 O O . CYS A 1 127 ? 3.074 -6.117 -11.511 1.00 93.81 127 CYS A O 1
ATOM 1031 N N . ASN A 1 128 ? 4.477 -4.399 -11.252 1.00 93.69 128 ASN A N 1
ATOM 1032 C CA . ASN A 1 128 ? 5.699 -5.173 -11.482 1.00 93.69 128 ASN A CA 1
ATOM 1033 C C . ASN A 1 128 ? 6.782 -4.895 -10.422 1.00 93.69 128 ASN A C 1
ATOM 1035 O O . ASN A 1 128 ? 6.674 -3.983 -9.601 1.00 93.69 128 ASN A O 1
ATOM 1039 N N . THR A 1 129 ? 7.863 -5.678 -10.460 1.00 93.81 129 THR A N 1
ATOM 1040 C CA . THR A 1 129 ? 8.998 -5.527 -9.535 1.00 93.81 129 THR A CA 1
ATOM 1041 C C . THR A 1 129 ? 9.671 -4.157 -9.648 1.00 93.81 129 THR A C 1
ATOM 1043 O O . THR A 1 129 ? 10.172 -3.649 -8.653 1.00 93.81 129 THR A O 1
ATOM 1046 N N . ALA A 1 130 ? 9.698 -3.548 -10.838 1.00 94.88 130 ALA A N 1
ATOM 1047 C CA . ALA A 1 130 ? 10.310 -2.237 -11.042 1.00 94.88 130 ALA A CA 1
ATOM 1048 C C . ALA A 1 130 ? 9.505 -1.119 -10.357 1.00 94.88 130 ALA A C 1
ATOM 1050 O O . ALA A 1 130 ? 10.095 -0.273 -9.696 1.00 94.88 130 ALA A O 1
ATOM 1051 N N . CYS A 1 131 ? 8.173 -1.159 -10.437 1.00 95.25 131 CYS A N 1
ATOM 1052 C CA . CYS A 1 131 ? 7.267 -0.266 -9.720 1.00 95.25 131 CYS A CA 1
ATOM 1053 C C . CYS A 1 131 ? 7.407 -0.442 -8.208 1.00 95.25 131 CYS A C 1
ATOM 1055 O O . CYS A 1 131 ? 7.468 0.550 -7.493 1.00 95.25 131 CYS A O 1
ATOM 1057 N N . LEU A 1 132 ? 7.508 -1.687 -7.726 1.00 95.75 132 LEU A N 1
ATOM 1058 C CA . LEU A 1 132 ? 7.726 -1.958 -6.304 1.00 95.75 132 LEU A CA 1
ATOM 1059 C C . LEU A 1 132 ? 9.074 -1.387 -5.832 1.00 95.75 132 LEU A C 1
ATOM 1061 O O . LEU A 1 132 ? 9.126 -0.690 -4.829 1.00 95.75 132 LEU A O 1
ATOM 1065 N N . LYS A 1 133 ? 10.153 -1.599 -6.598 1.00 96.12 133 LYS A N 1
ATOM 1066 C CA . LYS A 1 133 ? 11.474 -1.011 -6.316 1.00 96.12 133 LYS A CA 1
ATOM 1067 C C . LYS A 1 133 ? 11.455 0.516 -6.351 1.00 96.12 133 LYS A C 1
ATOM 1069 O O . LYS A 1 133 ? 12.081 1.146 -5.510 1.00 96.12 133 LYS A O 1
ATOM 1074 N N . ALA A 1 134 ? 10.737 1.110 -7.303 1.00 97.25 134 ALA A N 1
ATOM 1075 C CA . ALA A 1 134 ? 10.558 2.555 -7.364 1.00 97.25 134 ALA A CA 1
ATOM 1076 C C . ALA A 1 134 ? 9.803 3.070 -6.132 1.00 97.25 134 ALA A C 1
ATOM 1078 O O . ALA A 1 134 ? 10.189 4.094 -5.585 1.00 97.25 134 ALA A O 1
ATOM 1079 N N . LEU A 1 135 ? 8.780 2.342 -5.671 1.00 97.06 135 LEU A N 1
ATOM 1080 C CA . LEU A 1 135 ? 8.048 2.661 -4.447 1.00 97.06 135 LEU A CA 1
ATOM 1081 C C . LEU A 1 135 ? 8.957 2.566 -3.210 1.00 97.06 135 LEU A C 1
ATOM 1083 O O . LEU A 1 135 ? 8.969 3.494 -2.414 1.00 97.06 135 LEU A O 1
ATOM 1087 N N . ILE A 1 136 ? 9.781 1.519 -3.091 1.00 97.25 136 ILE A N 1
ATOM 1088 C CA . ILE A 1 136 ?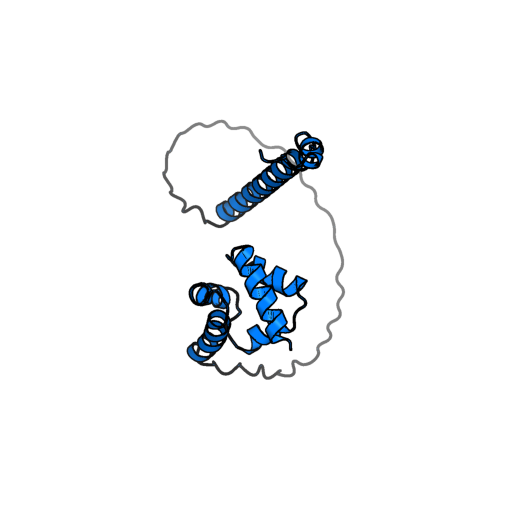 10.778 1.373 -2.010 1.00 97.25 136 ILE A CA 1
ATOM 1089 C C . ILE A 1 136 ? 11.792 2.528 -2.030 1.00 97.25 136 ILE A C 1
ATOM 1091 O O . ILE A 1 136 ? 12.153 3.062 -0.989 1.00 97.25 136 ILE A O 1
ATOM 1095 N N . ALA A 1 137 ? 12.229 2.960 -3.215 1.00 97.44 137 ALA A N 1
ATOM 1096 C CA . ALA A 1 137 ? 13.192 4.052 -3.357 1.00 97.44 137 ALA A CA 1
ATOM 1097 C C . ALA A 1 137 ? 12.624 5.444 -3.008 1.00 97.44 137 ALA A C 1
ATOM 1099 O O . ALA A 1 137 ? 13.394 6.392 -2.835 1.00 97.44 137 ALA A O 1
ATOM 1100 N N . MET A 1 138 ? 11.297 5.598 -2.932 1.00 97.75 138 MET A N 1
ATOM 1101 C CA . MET A 1 138 ? 10.659 6.853 -2.529 1.00 97.75 138 MET A CA 1
ATOM 1102 C C . MET A 1 138 ? 10.854 7.127 -1.036 1.00 97.75 138 MET A C 1
ATOM 1104 O O . MET A 1 138 ? 10.993 6.218 -0.227 1.00 97.75 138 MET A O 1
ATOM 1108 N N . THR A 1 139 ? 10.796 8.403 -0.656 1.00 97.62 139 THR A N 1
ATOM 1109 C CA . THR A 1 139 ? 10.735 8.785 0.765 1.00 97.62 139 THR A CA 1
ATOM 1110 C C . THR A 1 139 ? 9.440 8.287 1.411 1.00 97.62 139 THR A C 1
ATOM 1112 O O . THR A 1 139 ? 8.413 8.206 0.736 1.00 97.62 139 THR A O 1
ATOM 1115 N N . GLU A 1 140 ? 9.439 8.052 2.726 1.00 97.06 140 GLU A N 1
ATOM 1116 C CA . GLU A 1 140 ? 8.246 7.607 3.470 1.00 97.06 140 GLU A CA 1
ATOM 1117 C C . GLU A 1 140 ? 7.023 8.503 3.189 1.00 97.06 140 GLU A C 1
ATOM 1119 O O . GLU A 1 140 ? 5.922 8.027 2.912 1.00 97.06 140 GLU A O 1
ATOM 1124 N N . ARG A 1 141 ? 7.220 9.830 3.150 1.00 97.00 141 ARG A N 1
ATOM 1125 C CA . ARG A 1 141 ? 6.154 10.795 2.832 1.00 97.00 141 ARG A CA 1
ATOM 1126 C C . ARG A 1 141 ? 5.570 10.585 1.432 1.00 97.00 141 ARG A C 1
ATOM 1128 O O . ARG A 1 141 ? 4.362 10.731 1.244 1.00 97.00 141 ARG A O 1
ATOM 1135 N N . GLN A 1 142 ? 6.412 10.277 0.448 1.00 98.00 142 GLN A N 1
ATOM 1136 C CA . GLN A 1 142 ? 5.976 9.997 -0.921 1.00 98.00 142 GLN A CA 1
ATOM 1137 C C . GLN A 1 142 ? 5.272 8.641 -1.013 1.00 98.00 142 GLN A C 1
ATOM 1139 O O . GLN A 1 142 ? 4.198 8.579 -1.607 1.00 98.00 142 GLN A O 1
ATOM 1144 N N . GLN A 1 143 ? 5.823 7.597 -0.383 1.00 97.75 143 GLN A N 1
ATOM 1145 C CA . GLN A 1 143 ? 5.196 6.275 -0.308 1.00 97.75 143 GLN A CA 1
ATOM 1146 C C . GLN A 1 143 ? 3.780 6.385 0.261 1.00 97.75 143 GLN A C 1
ATOM 1148 O O . GLN A 1 143 ? 2.816 5.967 -0.378 1.00 97.75 143 GLN A O 1
ATOM 1153 N N . ARG A 1 144 ? 3.640 7.052 1.413 1.00 97.69 144 ARG A N 1
ATOM 1154 C CA . ARG A 1 144 ? 2.352 7.279 2.071 1.00 97.69 144 ARG A CA 1
ATOM 1155 C C . ARG A 1 144 ? 1.382 8.038 1.171 1.00 97.69 144 ARG A C 1
ATOM 1157 O O . ARG A 1 144 ? 0.248 7.611 1.007 1.00 97.69 144 ARG A O 1
ATOM 1164 N N . SER A 1 145 ? 1.843 9.105 0.513 1.00 97.31 145 SER A N 1
ATOM 1165 C CA . SER A 1 145 ? 1.005 9.888 -0.403 1.00 97.31 145 SER A CA 1
ATOM 1166 C C . SER A 1 145 ? 0.500 9.081 -1.605 1.00 97.31 145 SER A C 1
ATOM 1168 O O . SER A 1 145 ? -0.616 9.317 -2.068 1.00 97.31 145 SER A O 1
ATOM 1170 N N . VAL A 1 146 ? 1.298 8.142 -2.123 1.00 97.50 146 VAL A N 1
ATOM 1171 C CA . VAL A 1 146 ? 0.875 7.233 -3.199 1.00 97.50 146 VAL A CA 1
ATOM 1172 C C . VAL A 1 146 ? -0.131 6.211 -2.670 1.00 97.50 146 VAL A C 1
ATOM 1174 O O . VAL A 1 146 ? -1.178 6.019 -3.285 1.00 97.50 146 VAL A O 1
ATOM 1177 N N . LEU A 1 147 ? 0.148 5.598 -1.518 1.00 97.31 147 LEU A N 1
ATOM 1178 C CA . LEU A 1 147 ? -0.698 4.563 -0.920 1.00 97.31 147 LEU A CA 1
ATOM 1179 C C . LEU A 1 147 ? -2.048 5.102 -0.421 1.00 97.31 147 LEU A C 1
ATOM 1181 O O . LEU A 1 147 ? -3.056 4.423 -0.567 1.00 97.31 147 LEU A O 1
ATOM 1185 N N . GLU A 1 148 ? -2.107 6.335 0.087 1.00 96.75 148 GLU A N 1
ATOM 1186 C CA . GLU A 1 148 ? -3.351 7.001 0.514 1.00 96.75 148 GLU A CA 1
ATOM 1187 C C . GLU A 1 148 ? -4.317 7.299 -0.644 1.00 96.75 148 GLU A C 1
ATOM 1189 O O . GLU A 1 148 ? -5.503 7.540 -0.421 1.00 96.75 148 GLU A O 1
ATOM 1194 N N . ARG A 1 149 ? -3.834 7.292 -1.894 1.00 96.69 149 ARG A N 1
ATOM 1195 C CA . ARG A 1 149 ? -4.698 7.413 -3.083 1.00 96.69 149 ARG A CA 1
ATOM 1196 C C . ARG A 1 149 ? -5.386 6.100 -3.435 1.00 96.69 149 ARG A C 1
ATOM 1198 O O . ARG A 1 149 ? -6.338 6.110 -4.215 1.00 96.69 149 ARG A O 1
ATOM 1205 N N . LEU A 1 150 ? -4.898 4.987 -2.897 1.00 97.00 150 LEU A N 1
ATOM 1206 C CA . LEU A 1 150 ? -5.515 3.683 -3.057 1.00 97.00 150 LEU A CA 1
ATOM 1207 C C . LEU A 1 150 ? -6.622 3.512 -2.006 1.00 97.00 150 LEU A C 1
ATOM 1209 O O . LEU A 1 150 ? -6.536 4.093 -0.925 1.00 97.00 150 LEU A O 1
ATOM 1213 N N . PRO A 1 151 ? -7.665 2.712 -2.287 1.00 96.88 151 PRO A N 1
ATOM 1214 C CA . PRO A 1 151 ? -8.720 2.381 -1.330 1.00 96.88 151 PRO A CA 1
ATOM 1215 C C . PRO A 1 151 ? -8.222 1.423 -0.226 1.00 96.88 151 PRO A C 1
ATOM 1217 O O . PRO A 1 151 ? -8.761 0.335 -0.044 1.00 96.88 151 PRO A O 1
ATOM 1220 N N . LEU A 1 152 ? -7.175 1.822 0.497 1.00 97.00 152 LEU A N 1
ATOM 1221 C CA . LEU A 1 152 ? -6.575 1.102 1.617 1.00 97.00 152 LEU A CA 1
ATOM 1222 C C . LEU A 1 152 ? -6.969 1.768 2.937 1.00 97.00 152 LEU A C 1
ATOM 1224 O O . LEU A 1 152 ? -7.202 2.975 3.010 1.00 97.00 152 LEU A O 1
ATOM 1228 N N . THR A 1 153 ? -7.027 0.986 4.010 1.00 97.44 153 THR A N 1
ATOM 1229 C CA . THR A 1 153 ? -7.219 1.548 5.351 1.00 97.44 153 THR A CA 1
ATOM 1230 C C . THR A 1 153 ? -5.918 2.161 5.872 1.00 97.44 153 THR A C 1
ATOM 1232 O O . THR A 1 153 ? -4.824 1.770 5.467 1.00 97.44 153 THR A O 1
ATOM 1235 N N . VAL A 1 154 ? -6.018 3.086 6.830 1.00 96.88 154 VAL A N 1
ATOM 1236 C CA . VAL A 1 154 ? -4.842 3.728 7.453 1.00 96.88 154 VAL A CA 1
ATOM 1237 C C . VAL A 1 154 ? -3.877 2.696 8.049 1.00 96.88 154 VAL A C 1
ATOM 1239 O O . VAL A 1 154 ? -2.663 2.844 7.928 1.00 96.88 154 VAL A O 1
ATOM 1242 N N . PHE A 1 155 ? -4.411 1.628 8.650 1.00 97.19 155 PHE A N 1
ATOM 1243 C CA . PHE A 1 155 ? -3.608 0.536 9.199 1.00 97.19 155 PHE A CA 1
ATOM 1244 C C . PHE A 1 155 ? -2.818 -0.195 8.108 1.00 97.19 155 PHE A C 1
ATOM 1246 O O . PHE A 1 155 ? -1.618 -0.402 8.257 1.00 97.19 155 PHE A O 1
ATOM 1253 N N . GLN A 1 156 ? -3.470 -0.526 6.991 1.00 97.25 156 GLN A N 1
ATOM 1254 C CA . GLN A 1 156 ? -2.823 -1.192 5.858 1.00 97.25 156 GLN A CA 1
ATOM 1255 C C . GLN A 1 156 ? -1.713 -0.322 5.264 1.00 97.25 156 GLN A C 1
ATOM 1257 O O . GLN A 1 156 ? -0.622 -0.820 5.015 1.00 97.25 156 GLN A O 1
ATOM 1262 N N . VAL A 1 157 ? -1.961 0.983 5.096 1.00 98.00 157 VAL A N 1
ATOM 1263 C CA . VAL A 1 157 ? -0.942 1.930 4.619 1.00 98.00 157 VAL A CA 1
ATOM 1264 C C . VAL A 1 157 ? 0.276 1.9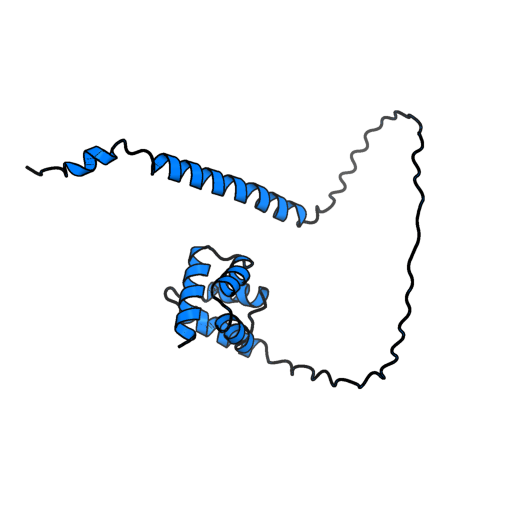27 5.542 1.00 98.00 157 VAL A C 1
ATOM 1266 O O . VAL A 1 157 ? 1.395 1.824 5.053 1.00 98.00 157 VAL A O 1
ATOM 1269 N N . GLN A 1 158 ? 0.075 1.989 6.862 1.00 97.75 158 GLN A N 1
ATOM 1270 C CA . GLN A 1 158 ? 1.184 1.961 7.818 1.00 97.75 158 GLN A CA 1
ATOM 1271 C C . GLN A 1 158 ? 1.963 0.641 7.763 1.00 97.75 158 GLN A C 1
ATOM 1273 O O . GLN A 1 158 ? 3.190 0.668 7.753 1.00 97.75 158 GLN A O 1
ATOM 1278 N N . LEU A 1 159 ? 1.264 -0.496 7.708 1.00 97.62 159 LEU A N 1
ATOM 1279 C CA . LEU A 1 159 ? 1.888 -1.817 7.625 1.00 97.62 159 LEU A CA 1
ATOM 1280 C C . LEU A 1 159 ? 2.767 -1.931 6.371 1.00 97.62 159 LEU A C 1
ATOM 1282 O O . LEU A 1 159 ? 3.912 -2.366 6.445 1.00 97.62 159 LEU A O 1
ATOM 1286 N N . ILE A 1 160 ? 2.243 -1.477 5.231 1.00 97.56 160 ILE A N 1
ATOM 1287 C CA . ILE A 1 160 ? 2.955 -1.494 3.954 1.00 97.56 160 ILE A CA 1
ATOM 1288 C C . ILE A 1 160 ? 4.153 -0.541 3.993 1.00 97.56 160 ILE A C 1
ATOM 1290 O O . ILE A 1 160 ? 5.229 -0.936 3.566 1.00 97.56 160 ILE A O 1
ATOM 1294 N N . CYS A 1 161 ? 4.002 0.685 4.509 1.00 97.69 161 CYS A N 1
ATOM 1295 C CA . CYS A 1 161 ? 5.119 1.623 4.672 1.00 97.69 161 CYS A CA 1
ATOM 1296 C C . CYS A 1 161 ? 6.256 1.018 5.505 1.00 97.69 161 CYS A C 1
ATOM 1298 O O . CYS A 1 161 ? 7.407 1.090 5.091 1.00 97.69 161 CYS A O 1
ATOM 1300 N N . ASN A 1 162 ? 5.934 0.382 6.634 1.00 97.44 162 ASN A N 1
ATOM 1301 C CA . ASN A 1 162 ? 6.941 -0.261 7.478 1.00 97.44 162 ASN A CA 1
ATOM 1302 C C . ASN A 1 162 ? 7.677 -1.375 6.719 1.00 97.44 162 ASN A C 1
ATOM 1304 O O . ASN A 1 162 ? 8.902 -1.402 6.705 1.00 97.44 162 ASN A O 1
ATOM 1308 N N . ALA A 1 163 ? 6.941 -2.241 6.021 1.00 97.25 163 ALA A N 1
ATOM 1309 C CA . ALA A 1 163 ? 7.546 -3.319 5.246 1.00 97.25 163 ALA A CA 1
ATOM 1310 C C . ALA A 1 163 ? 8.382 -2.817 4.058 1.00 97.25 163 ALA A C 1
ATOM 1312 O O . ALA A 1 163 ? 9.387 -3.426 3.702 1.00 97.25 163 ALA A O 1
ATOM 1313 N N . LEU A 1 164 ? 7.992 -1.707 3.423 1.00 96.88 164 LEU A N 1
ATOM 1314 C CA . LEU A 1 164 ? 8.801 -1.083 2.372 1.00 96.88 164 LEU A CA 1
ATOM 1315 C C . LEU A 1 164 ? 10.141 -0.570 2.919 1.00 96.88 164 LEU A C 1
ATOM 1317 O O . LEU A 1 164 ? 11.136 -0.661 2.203 1.00 96.88 164 LEU A O 1
ATOM 1321 N N . GLU A 1 165 ? 10.170 -0.066 4.155 1.00 96.44 165 GLU A N 1
ATOM 1322 C CA . GLU A 1 165 ? 11.406 0.376 4.811 1.00 96.44 165 GLU A CA 1
ATOM 1323 C C . GLU A 1 165 ? 12.299 -0.815 5.190 1.00 96.44 165 GLU A C 1
ATOM 1325 O O . GLU A 1 165 ? 13.498 -0.771 4.936 1.00 96.44 165 GLU A O 1
ATOM 1330 N N . GLU A 1 166 ? 11.727 -1.920 5.680 1.00 96.00 166 GLU A N 1
ATOM 1331 C CA . GLU A 1 166 ? 12.473 -3.167 5.943 1.00 96.00 166 GLU A CA 1
ATOM 1332 C C . GLU A 1 166 ? 13.117 -3.742 4.672 1.00 96.00 166 GLU A C 1
ATOM 1334 O O . GLU A 1 166 ? 14.225 -4.266 4.703 1.00 96.00 166 GLU A O 1
ATOM 1339 N N . HIS A 1 167 ? 12.450 -3.612 3.523 1.00 94.19 167 HIS A N 1
ATOM 1340 C CA . HIS A 1 167 ? 12.971 -4.058 2.228 1.00 94.19 167 HIS A CA 1
ATOM 1341 C C . HIS A 1 167 ? 13.987 -3.103 1.584 1.00 94.19 167 HIS A C 1
ATOM 1343 O O . HIS A 1 167 ? 14.417 -3.339 0.447 1.00 94.19 167 HIS A O 1
ATOM 1349 N N . ARG A 1 168 ? 14.335 -2.008 2.263 1.00 92.81 168 ARG A N 1
ATOM 1350 C CA . ARG A 1 168 ? 15.339 -1.047 1.803 1.00 92.81 168 ARG A CA 1
ATOM 1351 C C . ARG A 1 168 ? 16.764 -1.441 2.202 1.00 92.81 168 ARG A C 1
ATOM 1353 O O . ARG A 1 168 ? 17.699 -0.977 1.545 1.00 92.81 168 ARG A O 1
ATOM 1360 N N . GLU A 1 169 ? 16.901 -2.258 3.246 1.00 73.69 169 GLU A N 1
ATOM 1361 C CA . GLU A 1 169 ? 18.162 -2.826 3.750 1.00 73.69 169 GLU A CA 1
ATOM 1362 C C . GLU A 1 169 ? 18.626 -4.037 2.923 1.00 73.69 169 GLU A C 1
ATOM 1364 O O . GLU A 1 169 ? 19.851 -4.123 2.668 1.00 73.69 169 GLU A O 1
#

Radius of gyration: 28.99 Å; chains: 1; bounding box: 65×56×88 Å

Secondary structure (DSSP, 8-state):
-----TTGGGGTT-TTHHHHHHHHHHHHHHHHHHHHHHHHHHS----------------------------------------------------HHHHHHHHHHHHHTSSS--GGGHHHHHHTT--SHHHHHHHHHS-HHHHHHHHTTSS--HHHHHHHHHHHHHTT-

pLDDT: mean 75.88, std 18.74, range [43.06, 98.0]

Organism: Phlebiopsis gigantea (strain 11061_1 CR5-6) (NCBI:txid745531)

Foldseek 3Di:
DDDDDPVVVVCPPVPDPVVVVVVVVVVVVVVVVVVVVVVVVPPPPPPPPPPPDDDDDDDDDDDDDDDDDDDDDDDDDPPPDDPPPPPPVPPDPDDLVQQLVVLLVLQCPFVVRDNVCSVQCVVLVSRHPVSLVVLLVDDLVVNLVSVVVTPDDPVRSVSSSVSSPVVND